Protein AF-A0A1M4WY98-F1 (afdb_monomer_lite)

Organism: NCBI:txid1155689

pLDDT: mean 90.5, std 11.08, range [44.72, 97.56]

Structure (mmCIF, N/CA/C/O backbone):
data_AF-A0A1M4WY98-F1
#
_entry.id   AF-A0A1M4WY98-F1
#
loop_
_atom_site.group_PDB
_atom_site.id
_atom_site.type_symbol
_atom_site.label_atom_id
_atom_site.label_alt_id
_atom_site.label_comp_id
_atom_site.label_asym_id
_atom_site.label_entity_id
_atom_site.label_seq_id
_atom_site.pdbx_PDB_ins_code
_atom_site.Cartn_x
_atom_site.Cartn_y
_atom_site.Cartn_z
_atom_site.occupancy
_atom_site.B_iso_or_equiv
_atom_site.auth_seq_id
_atom_site.auth_comp_id
_atom_site.auth_asym_id
_atom_site.auth_atom_id
_atom_site.pdbx_PDB_model_num
ATOM 1 N N . MET A 1 1 ? -18.891 8.639 41.991 1.00 44.72 1 MET A N 1
ATOM 2 C CA . MET A 1 1 ? -17.587 8.505 41.311 1.00 44.72 1 MET A CA 1
ATOM 3 C C . MET A 1 1 ? -17.658 7.237 40.484 1.00 44.72 1 MET A C 1
ATOM 5 O O . MET A 1 1 ? -17.715 6.161 41.058 1.00 44.72 1 MET A O 1
ATOM 9 N N . THR A 1 2 ? -17.824 7.350 39.170 1.00 53.25 2 THR A N 1
ATOM 10 C CA . THR A 1 2 ? -17.908 6.191 38.274 1.00 53.25 2 THR A CA 1
ATOM 11 C C . THR A 1 2 ? -16.516 5.581 38.146 1.00 53.25 2 THR A C 1
ATOM 13 O O . THR A 1 2 ? -15.605 6.235 37.645 1.00 53.25 2 THR A O 1
ATOM 16 N N . GLU A 1 3 ? -16.337 4.354 38.637 1.00 51.47 3 GLU A N 1
ATOM 17 C CA . GLU A 1 3 ? -15.109 3.579 38.455 1.00 51.47 3 GLU A CA 1
ATOM 18 C C . GLU A 1 3 ? -14.806 3.440 36.955 1.00 51.47 3 GLU A C 1
ATOM 20 O O . GLU A 1 3 ? -15.455 2.681 36.231 1.00 51.47 3 GLU A O 1
ATOM 25 N N . GLN A 1 4 ? -13.808 4.176 36.461 1.00 58.72 4 GLN A N 1
ATOM 26 C CA . GLN A 1 4 ? -13.215 3.901 35.157 1.00 58.72 4 GLN A CA 1
ATOM 27 C C . GLN A 1 4 ? -12.419 2.601 35.270 1.00 58.72 4 GLN A C 1
ATOM 29 O O . GLN A 1 4 ? -11.246 2.587 35.640 1.00 58.72 4 GLN A O 1
ATOM 34 N N . LYS A 1 5 ? -13.080 1.484 34.955 1.00 59.25 5 LYS A N 1
ATOM 35 C CA . LYS A 1 5 ? -12.434 0.180 34.799 1.00 59.25 5 LYS A CA 1
ATOM 36 C C . LYS A 1 5 ? -11.258 0.335 33.822 1.00 59.25 5 LYS A C 1
ATOM 38 O O . LYS A 1 5 ? -11.482 0.828 32.712 1.00 59.25 5 LYS A O 1
ATOM 43 N N . PRO A 1 6 ? -10.028 -0.068 34.187 1.00 59.75 6 PRO A N 1
ATOM 44 C CA . PRO A 1 6 ? -8.867 0.122 33.330 1.00 59.75 6 PRO A CA 1
ATOM 45 C C . PRO A 1 6 ? -9.122 -0.564 31.989 1.00 59.75 6 PRO A C 1
ATOM 47 O O . PRO A 1 6 ? -9.396 -1.766 31.915 1.00 59.75 6 PRO A O 1
ATOM 50 N N . SER A 1 7 ? -9.102 0.223 30.915 1.00 60.97 7 SER A N 1
ATOM 51 C CA . SER A 1 7 ? -9.324 -0.278 29.563 1.00 60.97 7 SER A CA 1
ATOM 52 C C . SER A 1 7 ? -8.257 -1.325 29.247 1.00 60.97 7 SER A C 1
ATOM 54 O O . SER A 1 7 ? -7.066 -1.010 29.294 1.00 60.97 7 SER A O 1
ATOM 56 N N . LYS A 1 8 ? -8.673 -2.561 28.943 1.00 70.50 8 LYS A N 1
ATOM 57 C CA . LYS A 1 8 ? -7.754 -3.665 28.633 1.00 70.50 8 LYS A CA 1
ATOM 58 C C . LYS A 1 8 ? -6.760 -3.238 27.537 1.00 70.50 8 LYS A C 1
ATOM 60 O O . LYS A 1 8 ? -7.198 -2.656 26.541 1.00 70.50 8 LYS A O 1
ATOM 65 N N . PRO A 1 9 ? -5.457 -3.545 27.679 1.00 65.69 9 PRO A N 1
ATOM 66 C CA . PRO A 1 9 ? -4.429 -3.120 26.725 1.00 65.69 9 PRO A CA 1
ATOM 67 C C . PRO A 1 9 ? -4.690 -3.637 25.300 1.00 65.69 9 PRO A C 1
ATOM 69 O O . PRO A 1 9 ? -4.450 -2.910 24.342 1.00 65.69 9 PRO A O 1
ATOM 72 N N . PHE A 1 10 ? -5.280 -4.831 25.167 1.00 73.44 10 PHE A N 1
ATOM 73 C CA . PHE A 1 10 ? -5.636 -5.470 23.894 1.00 73.44 10 PHE A CA 1
ATOM 74 C C . PHE A 1 10 ? -7.157 -5.608 23.731 1.00 73.44 10 PHE A C 1
ATOM 76 O O . PHE A 1 10 ? -7.712 -6.703 23.819 1.00 73.44 10 PHE A O 1
ATOM 83 N N . SER A 1 11 ? -7.864 -4.493 23.543 1.00 84.00 11 SER A N 1
ATOM 84 C CA . SER A 1 11 ? -9.278 -4.532 23.145 1.00 84.00 11 SER A CA 1
ATOM 85 C C . SER A 1 11 ? -9.419 -4.583 21.621 1.00 84.00 11 SER A C 1
ATOM 87 O O . SER A 1 11 ? -8.589 -4.030 20.905 1.00 84.00 11 SER A O 1
ATOM 89 N N . SER A 1 12 ? -10.498 -5.198 21.122 1.00 84.94 12 SER A N 1
ATOM 90 C CA . SER A 1 12 ? -10.830 -5.236 19.683 1.00 84.94 12 SER A CA 1
ATOM 91 C C . SER A 1 12 ? -10.757 -3.844 19.035 1.00 84.94 12 SER A C 1
ATOM 93 O O . SER A 1 12 ? -10.140 -3.676 17.987 1.00 84.94 12 SER A O 1
ATOM 95 N N . GLU A 1 13 ? -11.297 -2.822 19.706 1.00 86.38 13 GLU A N 1
ATOM 96 C CA . GLU A 1 13 ? -11.266 -1.430 19.238 1.00 86.38 13 GLU A CA 1
ATOM 97 C C . GLU A 1 13 ? -9.844 -0.869 19.123 1.00 86.38 13 GLU A C 1
ATOM 99 O O . GLU A 1 13 ? -9.472 -0.313 18.089 1.00 86.38 13 GLU A O 1
ATOM 104 N N . ARG A 1 14 ? -9.006 -1.069 20.149 1.00 86.81 14 ARG A N 1
ATOM 105 C CA . ARG A 1 14 ? -7.610 -0.604 20.134 1.00 86.81 14 ARG A CA 1
ATOM 106 C C . ARG A 1 14 ? -6.776 -1.336 19.090 1.00 86.81 14 ARG A C 1
ATOM 108 O O . ARG A 1 14 ? -5.929 -0.710 18.453 1.00 86.81 14 ARG A O 1
ATOM 115 N N . THR A 1 15 ? -7.024 -2.628 18.895 1.00 91.44 15 THR A N 1
ATOM 116 C CA . THR A 1 15 ? -6.330 -3.438 17.891 1.00 91.44 15 THR A CA 1
ATOM 117 C C . THR A 1 15 ? -6.678 -2.972 16.480 1.00 91.44 15 THR A C 1
ATOM 119 O O . THR A 1 15 ? -5.765 -2.676 15.710 1.00 91.44 15 THR A O 1
ATOM 122 N N . LYS A 1 16 ? -7.969 -2.805 16.154 1.00 93.06 16 LYS A N 1
ATOM 123 C CA . LYS A 1 16 ? -8.404 -2.268 14.851 1.00 93.06 16 LYS A CA 1
ATOM 124 C C . LYS A 1 16 ? -7.790 -0.902 14.567 1.00 93.06 16 LYS A C 1
ATOM 126 O O . LYS A 1 16 ? -7.242 -0.678 13.486 1.00 93.06 16 LYS A O 1
ATOM 131 N N . LEU A 1 17 ? -7.843 -0.006 15.553 1.00 93.69 17 LEU A N 1
ATOM 132 C CA . LEU A 1 17 ? -7.285 1.335 15.435 1.00 93.69 17 LEU A CA 1
ATOM 133 C C . LEU A 1 17 ? -5.777 1.297 15.184 1.00 93.69 17 LEU A C 1
ATOM 135 O O . LEU A 1 17 ? -5.282 1.967 14.279 1.00 93.69 17 LEU A O 1
ATOM 139 N N . THR A 1 18 ? -5.053 0.482 15.950 1.00 93.81 18 THR A N 1
ATOM 140 C CA . THR A 1 18 ? -3.605 0.307 15.798 1.00 93.81 18 THR A CA 1
ATOM 141 C C . THR A 1 18 ? -3.249 -0.234 14.415 1.00 93.81 18 THR A C 1
ATOM 143 O O . THR A 1 18 ? -2.404 0.351 13.742 1.00 93.81 18 THR A O 1
ATOM 146 N N . ILE A 1 19 ? -3.923 -1.286 13.941 1.00 94.62 19 ILE A N 1
ATOM 147 C CA . ILE A 1 19 ? -3.643 -1.862 12.617 1.00 94.62 19 ILE A CA 1
ATOM 148 C C . ILE A 1 19 ? -3.979 -0.868 11.497 1.00 94.62 19 ILE A C 1
ATOM 150 O O . ILE A 1 19 ? -3.228 -0.753 10.528 1.00 94.62 19 ILE A O 1
ATOM 154 N N . THR A 1 20 ? -5.053 -0.089 11.641 1.00 95.31 20 THR A N 1
ATOM 155 C CA . THR A 1 20 ? -5.406 0.963 10.672 1.00 95.31 20 THR A CA 1
ATOM 156 C C . THR A 1 20 ? -4.317 2.046 10.615 1.00 95.31 20 THR A C 1
ATOM 158 O O . THR A 1 20 ? -3.914 2.451 9.525 1.00 95.31 20 THR A O 1
ATOM 161 N N . LYS A 1 21 ? -3.754 2.460 11.763 1.00 95.69 21 LYS A N 1
ATOM 162 C CA . LYS A 1 21 ? -2.596 3.381 11.815 1.00 95.69 21 LYS A CA 1
ATOM 163 C C . LYS A 1 21 ? -1.360 2.795 11.144 1.00 95.69 21 LYS A C 1
ATOM 165 O O . LYS A 1 21 ? -0.728 3.477 10.342 1.00 95.69 21 LYS A O 1
ATOM 170 N N . ILE A 1 22 ? -1.045 1.534 11.440 1.00 96.25 22 ILE A N 1
ATOM 171 C CA . ILE A 1 22 ? 0.070 0.820 10.808 1.00 96.25 22 ILE A CA 1
ATOM 172 C C . ILE A 1 22 ? -0.127 0.781 9.290 1.00 96.25 22 ILE A C 1
ATOM 174 O O . ILE A 1 22 ? 0.808 1.088 8.563 1.00 96.25 22 ILE A O 1
ATOM 178 N N . THR A 1 23 ? -1.341 0.492 8.814 1.00 96.50 23 THR A N 1
ATOM 179 C CA . THR A 1 23 ? -1.680 0.469 7.381 1.00 96.50 23 THR A CA 1
ATOM 180 C C . THR A 1 23 ? -1.400 1.822 6.718 1.00 96.50 23 THR A C 1
ATOM 182 O O . THR A 1 23 ? -0.739 1.867 5.683 1.00 96.50 23 THR A O 1
ATOM 185 N N . ALA A 1 24 ? -1.839 2.931 7.327 1.00 96.50 24 ALA A N 1
ATOM 186 C CA . ALA A 1 24 ? -1.604 4.277 6.796 1.00 96.50 24 ALA A CA 1
ATOM 187 C C . ALA A 1 24 ? -0.106 4.630 6.730 1.00 96.50 24 ALA A C 1
ATOM 189 O O . ALA A 1 24 ? 0.379 5.097 5.699 1.00 96.50 24 ALA A O 1
ATOM 190 N N . ILE A 1 25 ? 0.637 4.368 7.812 1.00 96.88 25 ILE A N 1
ATOM 191 C CA . ILE A 1 25 ? 2.085 4.631 7.882 1.00 96.88 25 ILE A CA 1
ATOM 192 C C . ILE A 1 25 ? 2.835 3.768 6.863 1.00 96.88 25 ILE A C 1
ATOM 194 O O . ILE A 1 25 ? 3.701 4.262 6.142 1.00 96.88 25 ILE A O 1
ATOM 198 N N . TYR A 1 26 ? 2.478 2.487 6.776 1.00 95.69 26 TYR A N 1
ATOM 199 C CA . TYR A 1 26 ? 3.099 1.533 5.868 1.00 95.69 26 TYR A CA 1
ATOM 200 C C . TYR A 1 26 ? 2.901 1.921 4.402 1.00 95.69 26 TYR A C 1
ATOM 202 O O . TYR A 1 26 ? 3.857 1.877 3.633 1.00 95.69 26 TYR A O 1
ATOM 210 N N . ALA A 1 27 ? 1.696 2.351 4.020 1.00 96.56 27 ALA A N 1
ATOM 211 C CA . ALA A 1 27 ? 1.419 2.824 2.666 1.00 96.56 27 ALA A CA 1
ATOM 212 C C . ALA A 1 27 ? 2.306 4.021 2.281 1.00 96.56 27 ALA A C 1
ATOM 214 O O . ALA A 1 27 ? 2.893 4.029 1.198 1.00 96.56 27 ALA A O 1
ATOM 215 N N . GLY A 1 28 ? 2.458 4.999 3.183 1.00 95.69 28 GLY A N 1
ATOM 216 C CA . GLY A 1 28 ? 3.347 6.143 2.967 1.00 95.69 28 GLY A CA 1
ATOM 217 C C . GLY A 1 28 ? 4.817 5.733 2.848 1.00 95.69 28 GLY A C 1
ATOM 218 O O . GLY A 1 28 ? 5.508 6.152 1.921 1.00 95.69 28 GLY A O 1
ATOM 219 N N . PHE A 1 29 ? 5.285 4.859 3.742 1.00 96.69 29 PHE A N 1
ATOM 220 C CA . PHE A 1 29 ? 6.648 4.330 3.695 1.00 96.69 29 PHE A CA 1
ATOM 221 C C . PHE A 1 29 ? 6.927 3.553 2.401 1.00 96.69 29 PHE A C 1
ATOM 223 O O . PHE A 1 29 ? 7.943 3.783 1.749 1.00 96.69 29 PHE A O 1
ATOM 230 N N . TYR A 1 30 ? 6.009 2.678 1.987 1.00 95.31 30 TYR A N 1
ATOM 231 C CA . TYR A 1 30 ? 6.127 1.912 0.748 1.00 95.31 30 TYR A CA 1
ATOM 232 C C . TYR A 1 30 ? 6.184 2.821 -0.485 1.00 95.31 30 TYR A C 1
ATOM 234 O O . TYR A 1 30 ? 7.000 2.597 -1.377 1.00 95.31 30 TYR A O 1
ATOM 242 N N . PHE A 1 31 ? 5.377 3.885 -0.519 1.00 96.06 31 PHE A N 1
ATOM 243 C CA . PHE A 1 31 ? 5.445 4.871 -1.595 1.00 96.06 31 PHE A CA 1
ATOM 244 C C . PHE A 1 31 ? 6.819 5.544 -1.676 1.00 96.06 31 PHE A C 1
ATOM 246 O O . PHE A 1 31 ? 7.405 5.606 -2.755 1.00 96.06 31 PHE A O 1
ATOM 253 N N . ILE A 1 32 ? 7.380 5.964 -0.539 1.00 96.94 32 ILE A N 1
ATOM 254 C CA . ILE A 1 32 ? 8.734 6.536 -0.486 1.00 96.94 32 ILE A CA 1
ATOM 255 C C . ILE A 1 32 ? 9.780 5.521 -0.968 1.00 96.94 32 ILE A C 1
ATOM 257 O O . ILE A 1 32 ? 10.660 5.881 -1.751 1.00 96.94 32 ILE A O 1
ATOM 261 N N . LEU A 1 33 ? 9.676 4.251 -0.559 1.00 95.44 33 LEU A N 1
ATOM 262 C CA . LEU A 1 33 ? 10.571 3.193 -1.038 1.00 95.44 33 LEU A CA 1
ATOM 263 C C . LEU A 1 33 ? 10.504 3.032 -2.559 1.00 95.44 33 LEU A C 1
ATOM 265 O O . LEU A 1 33 ? 11.543 2.916 -3.208 1.00 95.44 33 LEU A O 1
ATOM 269 N N . LYS A 1 34 ? 9.301 3.056 -3.137 1.00 94.12 34 LYS A N 1
ATOM 270 C CA . LYS A 1 34 ? 9.104 2.928 -4.585 1.00 94.12 34 LYS A CA 1
ATOM 271 C C . LYS A 1 34 ? 9.658 4.117 -5.351 1.00 94.12 34 LYS A C 1
ATOM 273 O O . LYS A 1 34 ? 10.333 3.917 -6.357 1.00 94.12 34 LYS A O 1
ATOM 278 N N . LEU A 1 35 ? 9.456 5.331 -4.846 1.00 95.31 35 LEU A N 1
ATOM 279 C CA . LEU A 1 35 ? 10.090 6.522 -5.407 1.00 95.31 35 LEU A CA 1
ATOM 280 C C . LEU A 1 35 ? 11.616 6.418 -5.347 1.00 95.31 35 LEU A C 1
ATOM 282 O O . LEU A 1 35 ? 12.278 6.642 -6.356 1.00 95.31 35 LEU A O 1
ATOM 286 N N . SER A 1 36 ? 12.176 6.014 -4.204 1.00 96.00 36 SER A N 1
ATOM 287 C CA . SER A 1 36 ? 13.621 5.808 -4.057 1.00 96.00 36 SER A CA 1
ATOM 288 C C . SER A 1 36 ? 14.157 4.782 -5.061 1.00 96.00 36 SER A C 1
ATOM 290 O O . SER A 1 36 ? 15.154 5.041 -5.731 1.00 96.00 36 SER A O 1
ATOM 292 N N . ALA A 1 37 ? 13.474 3.649 -5.244 1.00 94.06 37 ALA A N 1
ATOM 293 C CA . ALA A 1 37 ? 13.864 2.646 -6.234 1.00 94.06 37 ALA A CA 1
ATOM 294 C C . ALA A 1 37 ? 13.885 3.220 -7.662 1.00 94.06 37 ALA A C 1
ATOM 296 O O . ALA A 1 37 ? 14.825 2.962 -8.412 1.00 94.06 37 ALA A O 1
ATOM 297 N N . ILE A 1 38 ? 12.894 4.043 -8.017 1.00 94.94 38 ILE A N 1
ATOM 298 C CA . ILE A 1 38 ? 12.837 4.723 -9.318 1.00 94.94 38 ILE A CA 1
ATOM 299 C C . ILE A 1 38 ? 14.033 5.670 -9.499 1.00 94.94 38 ILE A C 1
ATOM 301 O O . ILE A 1 38 ? 14.684 5.633 -10.541 1.00 94.94 38 ILE A O 1
ATOM 305 N N . PHE A 1 39 ? 14.384 6.463 -8.482 1.00 94.94 39 PHE A N 1
ATOM 306 C CA . PHE A 1 39 ? 15.571 7.330 -8.534 1.00 94.94 39 PHE A CA 1
ATOM 307 C C . PHE A 1 39 ? 16.889 6.549 -8.648 1.00 94.94 39 PHE A C 1
ATOM 309 O O . PHE A 1 39 ? 17.853 7.066 -9.204 1.00 94.94 39 PHE A O 1
ATOM 316 N N . ASN A 1 40 ? 16.923 5.299 -8.180 1.00 95.19 40 ASN A N 1
ATOM 317 C CA . ASN A 1 40 ? 18.059 4.386 -8.337 1.00 95.19 40 ASN A CA 1
ATOM 318 C C . ASN A 1 40 ? 18.058 3.623 -9.681 1.00 95.19 40 ASN A C 1
ATOM 320 O O . ASN A 1 40 ? 18.838 2.688 -9.855 1.00 95.19 40 ASN A O 1
ATOM 324 N N . GLY A 1 41 ? 17.201 4.000 -10.637 1.00 92.50 41 GLY A N 1
ATOM 325 C CA . GLY A 1 41 ? 17.176 3.429 -11.988 1.00 92.50 41 GLY A CA 1
ATOM 326 C C . GLY A 1 41 ? 16.215 2.253 -12.186 1.00 92.50 41 GLY A C 1
ATOM 327 O O . GLY A 1 41 ? 16.270 1.599 -13.226 1.00 92.50 41 GLY A O 1
ATOM 328 N N . ALA A 1 42 ? 15.323 1.969 -11.230 1.00 92.94 42 ALA A N 1
ATOM 329 C CA . ALA A 1 42 ? 14.261 0.986 -11.439 1.00 92.94 42 ALA A CA 1
ATOM 330 C C . ALA A 1 42 ? 13.214 1.484 -12.454 1.00 92.94 42 ALA A C 1
ATOM 332 O O . ALA A 1 42 ? 13.011 2.686 -12.637 1.00 92.94 42 ALA A O 1
ATOM 333 N N . TRP A 1 43 ? 12.488 0.557 -13.085 1.00 93.19 43 TRP A N 1
ATOM 334 C CA . TRP A 1 43 ? 11.465 0.900 -14.075 1.00 93.19 43 TRP A CA 1
ATOM 335 C C . TRP A 1 43 ? 10.337 1.738 -13.468 1.00 93.19 43 TRP A C 1
ATOM 337 O O . TRP A 1 43 ? 9.650 1.300 -12.543 1.00 93.19 43 TRP A O 1
ATOM 347 N N . VAL A 1 44 ? 10.120 2.931 -14.022 1.00 92.75 44 VAL A N 1
ATOM 348 C CA . VAL A 1 44 ? 9.166 3.920 -13.497 1.00 92.75 44 VAL A CA 1
ATOM 349 C C . VAL A 1 44 ? 7.741 3.364 -13.479 1.00 92.75 44 VAL A C 1
ATOM 351 O O . VAL A 1 44 ? 7.100 3.304 -12.431 1.00 92.75 44 VAL A O 1
ATOM 354 N N . LEU A 1 45 ? 7.251 2.931 -14.642 1.00 92.69 45 LEU A N 1
ATOM 355 C CA . LEU A 1 45 ? 5.839 2.612 -14.847 1.00 92.69 45 LEU A CA 1
ATOM 356 C C . LEU A 1 45 ? 5.369 1.391 -14.025 1.00 92.69 45 LEU A C 1
ATOM 358 O O . LEU A 1 45 ? 4.380 1.529 -13.301 1.00 92.69 45 LEU A O 1
ATOM 362 N N . PRO A 1 46 ? 6.092 0.247 -14.007 1.00 93.31 46 PRO A N 1
ATOM 363 C CA . PRO A 1 46 ? 5.739 -0.897 -13.162 1.00 93.31 46 PRO A CA 1
ATOM 364 C C . PRO A 1 46 ? 5.710 -0.557 -11.668 1.00 93.31 46 PRO A C 1
ATOM 366 O O . PRO A 1 46 ? 4.795 -0.962 -10.948 1.00 93.31 46 PRO A O 1
ATOM 369 N N . ASN A 1 47 ? 6.694 0.216 -11.191 1.00 93.31 47 ASN A N 1
ATOM 370 C CA . ASN A 1 47 ? 6.776 0.581 -9.779 1.00 93.31 47 ASN A CA 1
ATOM 371 C C . ASN A 1 47 ? 5.635 1.518 -9.366 1.00 93.31 47 ASN A C 1
ATOM 373 O O . ASN A 1 47 ? 5.045 1.305 -8.307 1.00 93.31 47 ASN A O 1
ATOM 377 N N . LEU A 1 48 ? 5.264 2.501 -10.193 1.00 92.75 48 LEU A N 1
ATOM 378 C CA . LEU A 1 48 ? 4.128 3.379 -9.895 1.00 92.75 48 LEU A CA 1
ATOM 379 C C . LEU A 1 48 ? 2.804 2.606 -9.863 1.00 92.75 48 LEU A C 1
ATOM 381 O O . LEU A 1 48 ? 2.048 2.762 -8.904 1.00 92.75 48 LEU A O 1
ATOM 385 N N . ILE A 1 49 ? 2.558 1.724 -10.839 1.00 93.94 49 ILE A N 1
ATOM 386 C CA . ILE A 1 49 ? 1.333 0.908 -10.904 1.00 93.94 49 ILE A CA 1
ATOM 387 C C . ILE A 1 49 ? 1.188 0.035 -9.654 1.00 93.94 49 ILE A C 1
ATOM 389 O O . ILE A 1 49 ? 0.135 0.045 -9.017 1.00 93.94 49 ILE A O 1
ATOM 393 N N . LEU A 1 50 ? 2.256 -0.654 -9.238 1.00 93.75 50 LEU A N 1
ATOM 394 C CA . LEU A 1 50 ? 2.237 -1.486 -8.026 1.00 93.75 50 LEU A CA 1
ATOM 395 C C . LEU A 1 50 ? 2.031 -0.700 -6.735 1.00 93.75 50 LEU A C 1
ATOM 397 O O . LEU A 1 50 ? 1.699 -1.282 -5.701 1.00 93.75 50 LEU A O 1
ATOM 401 N N . THR A 1 51 ? 2.232 0.612 -6.775 1.00 94.88 51 THR A N 1
ATOM 402 C CA . THR A 1 51 ? 2.033 1.461 -5.607 1.00 94.88 51 THR A CA 1
ATOM 403 C C . THR A 1 51 ? 0.588 1.919 -5.452 1.00 94.88 51 THR A C 1
ATOM 405 O O . THR A 1 51 ? 0.162 2.204 -4.332 1.00 94.88 51 THR A O 1
ATOM 408 N N . ILE A 1 52 ? -0.196 1.922 -6.534 1.00 95.06 52 ILE A N 1
ATOM 409 C CA . ILE A 1 52 ? -1.589 2.388 -6.532 1.00 95.06 52 ILE A CA 1
ATOM 410 C C . ILE A 1 52 ? -2.444 1.657 -5.484 1.00 95.06 52 ILE A C 1
ATOM 412 O O . ILE A 1 52 ? -3.082 2.346 -4.686 1.00 95.06 52 ILE A O 1
ATOM 416 N N . PRO A 1 53 ? -2.458 0.311 -5.393 1.00 95.25 53 PRO A N 1
ATOM 417 C CA . PRO A 1 53 ? -3.330 -0.362 -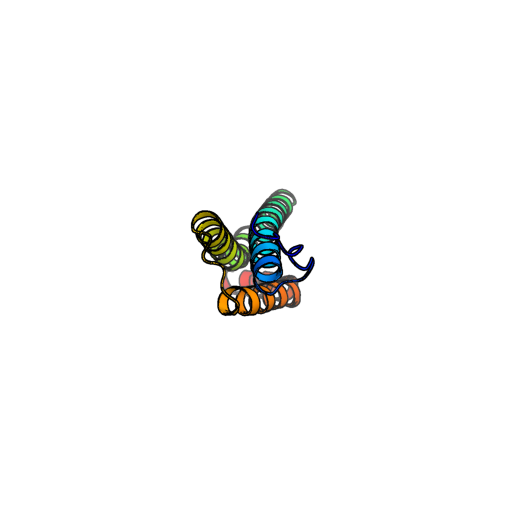4.432 1.00 95.25 53 PRO A CA 1
ATOM 418 C C . PRO A 1 53 ? -2.983 -0.027 -2.974 1.00 95.25 53 PRO A C 1
ATOM 420 O O . PRO A 1 53 ? -3.880 0.167 -2.153 1.00 95.25 53 PRO A O 1
ATOM 423 N N . LEU A 1 54 ? -1.688 0.095 -2.648 1.00 95.31 54 LEU A N 1
ATOM 424 C CA . LEU A 1 54 ? -1.245 0.471 -1.301 1.00 95.31 54 LEU A CA 1
ATOM 425 C C . LEU A 1 54 ? -1.563 1.933 -0.992 1.00 95.31 54 LEU A C 1
ATOM 427 O O . LEU A 1 54 ? -1.970 2.227 0.129 1.00 95.31 54 LEU A O 1
ATOM 431 N N . LEU A 1 55 ? -1.444 2.836 -1.969 1.00 96.06 55 LEU A N 1
ATOM 432 C CA . LEU A 1 55 ? -1.861 4.229 -1.806 1.00 96.06 55 LEU A CA 1
ATOM 433 C C . LEU A 1 55 ? -3.363 4.341 -1.553 1.00 96.06 55 LEU A C 1
ATOM 435 O O . LEU A 1 55 ? -3.766 5.061 -0.643 1.00 96.06 55 LEU A O 1
ATOM 439 N N . VAL A 1 56 ? -4.188 3.597 -2.293 1.00 97.12 56 VAL A N 1
ATOM 440 C CA . VAL A 1 56 ? -5.640 3.556 -2.066 1.00 97.12 56 VAL A CA 1
ATOM 441 C C . VAL A 1 56 ? -5.945 3.068 -0.649 1.00 97.12 56 VAL A C 1
ATOM 443 O O . VAL A 1 56 ? -6.695 3.725 0.072 1.00 97.12 56 VAL A O 1
ATOM 446 N N . LEU A 1 57 ? -5.313 1.979 -0.198 1.00 96.62 57 LEU A N 1
ATOM 447 C CA . LEU A 1 57 ? -5.468 1.509 1.182 1.00 96.62 57 LEU A CA 1
ATOM 448 C C . LEU A 1 57 ? -4.986 2.529 2.215 1.00 96.62 57 LEU A C 1
ATOM 450 O O . LEU A 1 57 ? -5.639 2.697 3.242 1.00 96.62 57 LEU A O 1
ATOM 454 N N . GLY A 1 58 ? -3.882 3.225 1.951 1.00 96.81 58 GLY A N 1
ATOM 455 C CA . GLY A 1 58 ? -3.363 4.282 2.815 1.00 96.81 58 GLY A CA 1
ATOM 456 C C . GLY A 1 58 ? -4.324 5.463 2.944 1.00 96.81 58 GLY A C 1
ATOM 457 O O . GLY A 1 58 ? -4.567 5.934 4.054 1.00 96.81 58 GLY A O 1
ATOM 458 N N . LEU A 1 59 ? -4.926 5.901 1.835 1.00 97.19 59 LEU A N 1
ATOM 459 C CA . LEU A 1 59 ? -5.925 6.973 1.817 1.00 97.19 59 LEU A CA 1
ATOM 460 C C . LEU A 1 59 ? -7.213 6.563 2.540 1.00 97.19 59 LEU A C 1
ATOM 462 O O . LEU A 1 59 ? -7.748 7.348 3.325 1.00 97.19 59 LEU A O 1
ATOM 466 N N . ILE A 1 60 ? -7.682 5.328 2.336 1.00 96.81 60 ILE A N 1
ATOM 467 C CA . ILE A 1 60 ? -8.836 4.790 3.069 1.00 96.81 60 ILE A CA 1
ATOM 468 C C . ILE A 1 60 ? -8.508 4.698 4.563 1.00 96.81 60 ILE A C 1
ATOM 470 O O . ILE A 1 60 ? -9.292 5.173 5.381 1.00 96.81 60 ILE A O 1
ATOM 474 N N . ALA A 1 61 ? -7.339 4.165 4.936 1.00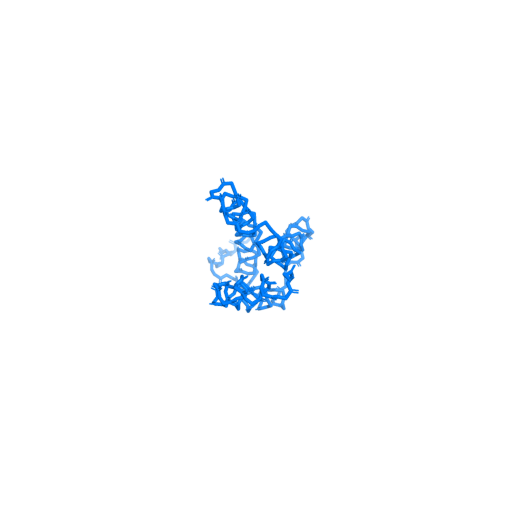 95.94 61 ALA A N 1
ATOM 475 C CA . ALA A 1 61 ? -6.899 4.107 6.329 1.00 95.94 61 ALA A CA 1
ATOM 476 C C . ALA A 1 61 ? -6.875 5.504 6.957 1.00 95.94 61 ALA A C 1
ATOM 478 O O . ALA A 1 61 ? -7.411 5.697 8.044 1.00 95.94 61 ALA A O 1
ATOM 479 N N . TRP A 1 62 ? -6.314 6.493 6.260 1.00 95.88 62 TRP A N 1
ATOM 480 C CA . TRP A 1 62 ? -6.288 7.882 6.712 1.00 95.88 62 TRP A CA 1
ATOM 481 C C . TRP A 1 62 ? -7.696 8.449 6.942 1.00 95.88 62 TRP A C 1
ATOM 483 O O . TRP A 1 62 ? -7.963 9.056 7.982 1.00 95.88 62 TRP A O 1
ATOM 493 N N . TYR A 1 63 ? -8.621 8.206 6.011 1.00 96.50 63 TYR A N 1
ATOM 494 C CA . TYR A 1 63 ? -10.019 8.616 6.145 1.00 96.50 63 TYR A CA 1
ATOM 495 C C . TYR A 1 63 ? -10.724 7.938 7.334 1.00 96.50 63 TYR A C 1
ATOM 497 O O . TYR A 1 63 ? -11.401 8.609 8.120 1.00 96.50 63 TYR A O 1
ATOM 505 N N . LEU A 1 64 ? -10.531 6.629 7.517 1.00 95.12 64 LEU A N 1
ATOM 506 C CA . LEU A 1 64 ? -11.097 5.873 8.642 1.00 95.12 64 LEU A CA 1
ATOM 507 C C . LEU A 1 64 ? -10.526 6.334 9.989 1.00 95.12 64 LEU A C 1
ATOM 509 O O . LEU A 1 64 ? -11.255 6.402 10.976 1.00 95.12 64 LEU A O 1
ATOM 513 N N . LEU A 1 65 ? -9.242 6.700 10.036 1.00 94.75 65 LEU A N 1
ATOM 514 C CA . LEU A 1 65 ? -8.620 7.266 11.235 1.00 94.75 65 LEU A CA 1
ATOM 515 C C . LEU A 1 65 ? -9.191 8.638 11.580 1.00 94.75 65 LEU A C 1
ATOM 517 O O . LEU A 1 65 ? -9.424 8.911 12.753 1.00 94.75 65 LEU A O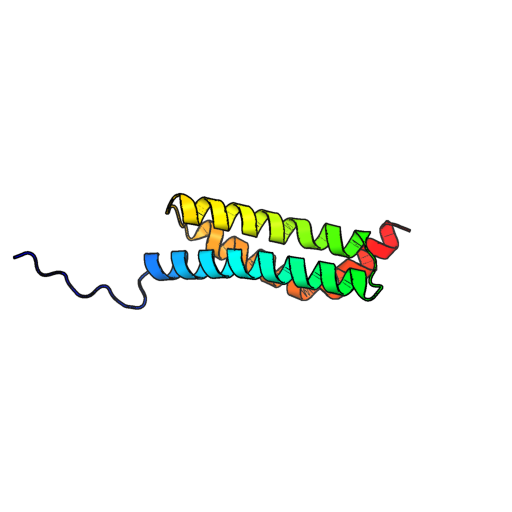 1
ATOM 521 N N . LYS A 1 66 ? -9.444 9.486 10.576 1.00 93.81 66 LYS A N 1
ATOM 522 C CA . LYS A 1 66 ? -10.023 10.820 10.785 1.00 93.81 66 LYS A CA 1
ATOM 523 C C . LYS A 1 66 ? -11.484 10.765 11.240 1.00 93.81 66 LYS A C 1
ATOM 525 O O . LYS A 1 66 ? -11.935 11.667 11.935 1.00 93.81 66 LYS A O 1
ATOM 530 N N . SER A 1 67 ? -12.216 9.732 10.830 1.00 91.25 67 SER A N 1
ATOM 531 C CA . SER A 1 67 ? -13.625 9.524 11.189 1.00 91.25 67 SER A CA 1
ATOM 532 C C . SER A 1 67 ? -13.824 8.659 12.439 1.00 91.25 67 SER A C 1
ATOM 534 O O . SER A 1 67 ? -14.961 8.483 12.858 1.00 91.25 67 SER A O 1
ATOM 536 N N . GLU A 1 68 ? -12.752 8.108 13.022 1.00 86.81 68 GLU A N 1
ATOM 537 C CA . GLU A 1 68 ? -12.778 7.113 14.111 1.00 86.81 68 GLU A CA 1
ATOM 538 C C . GLU A 1 68 ? -13.574 5.825 13.787 1.00 86.81 68 GLU A C 1
ATOM 540 O O . GLU A 1 68 ? -13.824 4.990 14.657 1.00 86.81 68 GLU A O 1
ATOM 545 N N . GLN A 1 69 ? -13.916 5.595 12.514 1.00 88.06 69 GLN A N 1
ATOM 546 C CA . GLN A 1 69 ? -14.763 4.484 12.060 1.00 88.06 69 GLN A CA 1
ATOM 547 C C . GLN A 1 69 ? -13.951 3.242 11.672 1.00 88.06 69 GLN A C 1
ATOM 549 O O . GLN A 1 69 ? -14.056 2.715 10.566 1.00 88.06 69 GLN A O 1
ATOM 554 N N . THR A 1 70 ? -13.112 2.740 12.577 1.00 88.56 70 THR A N 1
ATOM 555 C CA . THR A 1 70 ? -12.293 1.554 12.267 1.00 88.56 70 THR A CA 1
ATOM 556 C C . THR A 1 70 ? -13.110 0.259 12.312 1.00 88.56 70 THR A C 1
ATOM 558 O O . THR A 1 70 ? -13.810 -0.035 13.288 1.00 88.56 70 THR A O 1
ATOM 561 N N . ASN A 1 71 ? -13.003 -0.559 11.260 1.00 91.62 71 ASN A N 1
ATOM 562 C CA . ASN A 1 71 ? -13.736 -1.819 11.135 1.00 91.62 71 ASN A CA 1
ATOM 563 C C . ASN A 1 71 ? -12.794 -3.011 10.867 1.00 91.62 71 ASN A C 1
ATOM 565 O O . ASN A 1 71 ? -11.684 -2.859 10.358 1.00 91.62 71 ASN A O 1
ATOM 569 N N . TRP A 1 72 ? -13.237 -4.215 11.243 1.00 92.75 72 TRP A N 1
ATOM 570 C CA . TRP A 1 72 ? -12.447 -5.443 11.073 1.00 92.75 72 TRP A CA 1
ATOM 571 C C . TRP A 1 72 ? -12.318 -5.878 9.613 1.00 92.75 72 TRP A C 1
ATOM 573 O O . TRP A 1 72 ? -11.312 -6.472 9.239 1.00 92.75 72 TRP A O 1
ATOM 583 N N . PHE A 1 73 ? -13.311 -5.560 8.785 1.00 94.19 73 PHE A N 1
ATOM 584 C CA . PHE A 1 73 ? -13.303 -5.900 7.366 1.00 94.19 73 PHE A CA 1
ATOM 585 C C . PHE A 1 73 ? -12.128 -5.237 6.634 1.00 94.19 73 PHE A C 1
ATOM 587 O O . PHE A 1 73 ? -11.360 -5.907 5.951 1.00 94.19 73 PHE A O 1
ATOM 594 N N . PHE A 1 74 ? -11.928 -3.940 6.867 1.00 95.00 74 PHE A N 1
ATOM 595 C CA . PHE A 1 74 ? -10.805 -3.163 6.361 1.00 95.00 74 PHE A CA 1
ATOM 596 C C . PHE A 1 74 ? -9.474 -3.721 6.853 1.00 95.00 74 PHE A C 1
ATOM 598 O O . PHE A 1 74 ? -8.561 -3.877 6.054 1.00 95.00 74 PHE A O 1
ATOM 605 N N . VAL A 1 75 ? -9.375 -4.066 8.141 1.00 95.50 75 VAL A N 1
ATOM 606 C CA . VAL A 1 75 ? -8.162 -4.658 8.728 1.00 95.50 75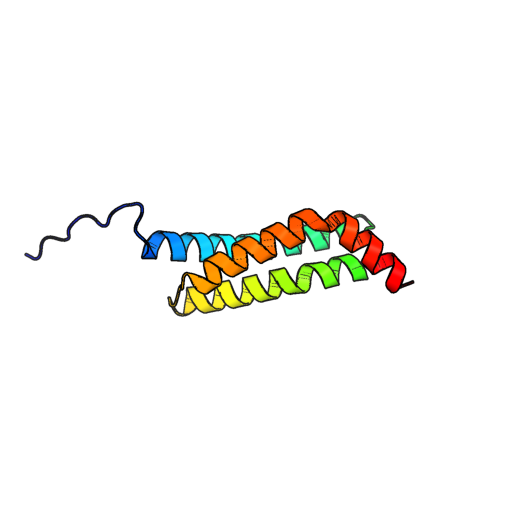 VAL A CA 1
ATOM 607 C C . VAL A 1 75 ? -7.782 -5.968 8.036 1.00 95.50 75 VAL A C 1
ATOM 609 O O . VAL A 1 75 ? -6.624 -6.166 7.684 1.00 95.50 75 VAL A O 1
ATOM 612 N N . ILE A 1 76 ? -8.742 -6.868 7.822 1.00 97.06 76 ILE A N 1
ATOM 613 C CA . ILE A 1 76 ? -8.472 -8.159 7.176 1.00 97.06 76 ILE A CA 1
ATOM 614 C C . ILE A 1 76 ? -8.071 -7.947 5.712 1.00 97.06 76 ILE A C 1
ATOM 616 O O . ILE A 1 76 ? -7.078 -8.516 5.260 1.00 97.06 76 ILE A O 1
ATOM 620 N N . ILE A 1 77 ? -8.797 -7.093 4.983 1.00 96.75 77 ILE A N 1
ATOM 621 C CA . ILE A 1 77 ? -8.476 -6.772 3.587 1.00 96.75 77 ILE A CA 1
ATOM 622 C C . ILE A 1 77 ? -7.098 -6.127 3.473 1.00 96.75 77 ILE A C 1
ATOM 624 O O . ILE A 1 77 ? -6.326 -6.511 2.596 1.00 96.75 77 ILE A O 1
ATOM 628 N N . SER A 1 78 ? -6.769 -5.170 4.342 1.00 96.06 78 SER A N 1
ATOM 629 C CA . SER A 1 78 ? -5.492 -4.466 4.264 1.00 96.06 78 SER A CA 1
ATOM 630 C C . SER A 1 78 ? -4.324 -5.418 4.490 1.00 96.06 78 SER A C 1
ATOM 632 O O . SER A 1 78 ? -3.358 -5.364 3.731 1.00 96.06 78 SER A O 1
ATOM 634 N N . ILE A 1 79 ? -4.441 -6.343 5.448 1.00 96.25 79 ILE A N 1
ATOM 635 C CA . ILE A 1 79 ? -3.442 -7.393 5.677 1.00 96.25 79 ILE A CA 1
ATOM 636 C C . ILE A 1 79 ? -3.270 -8.250 4.419 1.00 96.25 79 ILE A C 1
ATOM 638 O O . ILE A 1 79 ? -2.150 -8.392 3.935 1.00 96.25 79 ILE A O 1
ATOM 642 N N . LEU A 1 80 ? -4.359 -8.774 3.851 1.00 97.56 80 LEU A N 1
ATOM 643 C CA . LEU A 1 80 ? -4.287 -9.651 2.677 1.00 97.56 80 LEU A CA 1
ATOM 644 C C . LEU A 1 80 ? -3.677 -8.953 1.458 1.00 97.56 80 LEU A C 1
ATOM 646 O O . LEU A 1 80 ? -2.814 -9.523 0.790 1.00 97.56 80 LEU A O 1
ATOM 650 N N . VAL A 1 81 ? -4.095 -7.719 1.175 1.00 96.44 81 VAL A N 1
ATOM 651 C CA . VAL A 1 81 ? -3.604 -6.954 0.021 1.00 96.44 81 VAL A CA 1
ATOM 652 C C . VAL A 1 81 ? -2.135 -6.580 0.199 1.00 96.44 81 VAL A C 1
ATOM 654 O O . VAL A 1 81 ? -1.349 -6.778 -0.728 1.00 96.44 81 VAL A O 1
ATOM 657 N N . ILE A 1 82 ? -1.740 -6.093 1.381 1.00 96.00 82 ILE A N 1
ATOM 658 C CA . ILE A 1 82 ? -0.339 -5.752 1.666 1.00 96.00 82 ILE A CA 1
ATOM 659 C C . ILE A 1 82 ? 0.538 -6.997 1.549 1.00 96.00 82 ILE A C 1
ATOM 661 O O . ILE A 1 82 ? 1.558 -6.954 0.863 1.00 96.00 82 ILE A O 1
ATOM 665 N N . SER A 1 83 ? 0.139 -8.110 2.169 1.00 96.38 83 SER A N 1
ATOM 666 C CA . SER A 1 83 ? 0.884 -9.367 2.094 1.00 96.38 83 SER A CA 1
ATOM 667 C C . SER A 1 83 ? 1.010 -9.874 0.659 1.00 96.38 83 SER A C 1
ATOM 669 O O . SER A 1 83 ? 2.106 -10.248 0.253 1.00 96.38 83 SER A O 1
ATOM 671 N N . SER A 1 84 ? -0.071 -9.834 -0.124 1.00 96.31 84 SER A N 1
ATOM 672 C CA . SER A 1 84 ? -0.060 -10.295 -1.518 1.00 96.31 84 SER A CA 1
ATOM 673 C C . SER A 1 84 ? 0.876 -9.450 -2.376 1.00 96.31 84 SER A C 1
ATOM 675 O O . SER A 1 84 ? 1.741 -9.990 -3.060 1.00 96.31 84 SER A O 1
ATOM 677 N N . ILE A 1 85 ? 0.761 -8.121 -2.300 1.00 95.00 85 ILE A N 1
ATOM 678 C CA . ILE A 1 85 ? 1.611 -7.224 -3.091 1.00 95.00 85 ILE A CA 1
ATOM 679 C C . ILE A 1 85 ? 3.071 -7.391 -2.705 1.00 95.00 85 ILE A C 1
ATOM 681 O O . ILE A 1 85 ? 3.918 -7.439 -3.587 1.00 95.00 85 ILE A O 1
ATOM 685 N N . ARG A 1 86 ? 3.368 -7.536 -1.412 1.00 94.81 86 ARG A N 1
ATOM 686 C CA . ARG A 1 86 ? 4.742 -7.722 -0.942 1.00 94.81 86 ARG A CA 1
ATOM 687 C C . ARG A 1 86 ? 5.340 -9.062 -1.327 1.00 94.81 86 ARG A C 1
ATOM 689 O O . ARG A 1 86 ? 6.537 -9.116 -1.582 1.00 94.81 86 ARG A O 1
ATOM 696 N N . TYR A 1 87 ? 4.531 -10.115 -1.367 1.00 96.00 87 TYR A N 1
ATOM 697 C CA . TYR A 1 87 ? 4.983 -11.433 -1.792 1.00 96.00 87 TYR A CA 1
ATOM 698 C C . TYR A 1 87 ? 5.292 -11.460 -3.296 1.00 96.00 87 TYR A C 1
ATOM 700 O O . TYR A 1 87 ? 6.379 -11.870 -3.686 1.00 96.00 87 TYR A O 1
ATOM 708 N N . TYR A 1 88 ? 4.381 -10.946 -4.128 1.00 96.00 88 TYR A N 1
ATOM 709 C CA . TYR A 1 88 ? 4.508 -10.994 -5.590 1.00 96.00 88 TYR A CA 1
ATOM 710 C C . TYR A 1 88 ? 5.239 -9.793 -6.203 1.00 96.00 88 TYR A C 1
ATOM 712 O O . TYR A 1 88 ? 5.318 -9.688 -7.421 1.00 96.00 88 TYR A O 1
ATOM 720 N N . GLU A 1 89 ? 5.769 -8.867 -5.401 1.00 92.88 89 GLU A N 1
ATOM 721 C CA . GLU A 1 89 ? 6.290 -7.582 -5.884 1.00 92.88 89 GLU A CA 1
ATOM 722 C C . GLU A 1 89 ? 7.346 -7.735 -6.983 1.00 92.88 89 GLU A C 1
ATOM 724 O O . GLU A 1 89 ? 7.258 -7.081 -8.020 1.00 92.88 89 GLU A O 1
ATOM 729 N N . ALA A 1 90 ? 8.339 -8.600 -6.762 1.00 92.06 90 ALA A N 1
ATOM 730 C CA . ALA A 1 90 ? 9.448 -8.790 -7.691 1.00 92.06 90 ALA A CA 1
ATOM 731 C C . ALA A 1 90 ? 8.966 -9.359 -9.033 1.00 92.06 90 ALA A C 1
ATOM 733 O O . ALA A 1 90 ? 9.296 -8.827 -10.093 1.00 92.06 90 ALA A O 1
ATOM 734 N N . GLU A 1 91 ? 8.132 -10.397 -8.980 1.00 94.69 91 GLU A N 1
ATOM 735 C CA . GLU A 1 91 ? 7.544 -11.035 -10.160 1.00 94.69 91 GLU A CA 1
ATOM 736 C C . GLU A 1 91 ? 6.613 -10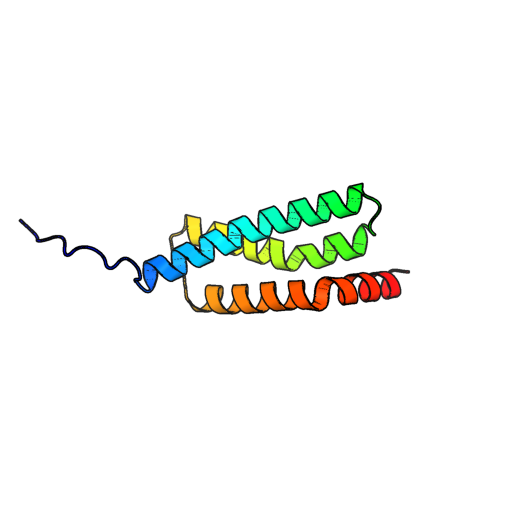.075 -10.905 1.00 94.69 91 GLU A C 1
ATOM 738 O O . GLU A 1 91 ? 6.684 -9.957 -12.128 1.00 94.69 91 GLU A O 1
ATOM 743 N N . ALA A 1 92 ? 5.792 -9.321 -10.173 1.00 93.56 92 ALA A N 1
ATOM 744 C CA . ALA A 1 92 ? 4.848 -8.377 -10.746 1.00 93.56 92 ALA A CA 1
ATOM 745 C C . ALA A 1 92 ? 5.548 -7.197 -11.434 1.00 93.56 92 ALA A C 1
ATOM 747 O O . ALA A 1 92 ? 5.071 -6.744 -12.471 1.00 93.56 92 ALA A O 1
ATOM 748 N N . VAL A 1 93 ? 6.687 -6.715 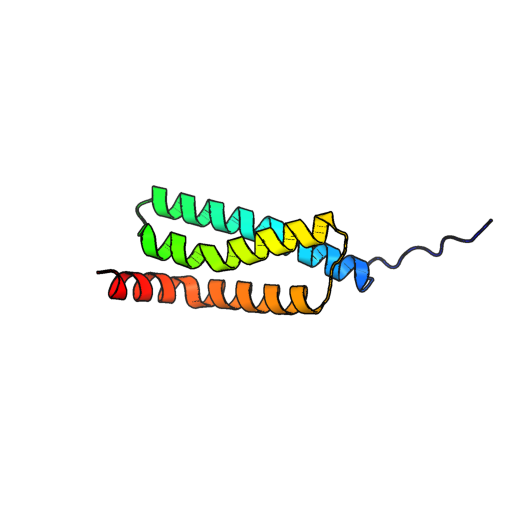-10.914 1.00 94.00 93 VAL A N 1
ATOM 749 C CA . VAL A 1 93 ? 7.492 -5.676 -11.585 1.00 94.00 93 VAL A CA 1
ATOM 750 C C . VAL A 1 93 ? 7.992 -6.170 -12.945 1.00 94.00 93 VAL A C 1
ATOM 752 O O . VAL A 1 93 ? 7.866 -5.449 -13.934 1.00 94.00 93 VAL A O 1
ATOM 755 N N . VAL A 1 94 ? 8.535 -7.390 -13.005 1.00 94.19 94 VAL A N 1
ATOM 756 C CA . VAL A 1 94 ? 9.048 -7.989 -14.249 1.00 94.19 94 VAL A CA 1
ATOM 757 C C . VAL A 1 94 ? 7.914 -8.236 -15.239 1.00 94.19 94 VAL A C 1
ATOM 759 O O . VAL A 1 94 ? 8.014 -7.848 -16.403 1.00 94.19 94 VAL A O 1
ATOM 762 N N . TRP A 1 95 ? 6.813 -8.821 -14.767 1.00 94.25 95 TRP A N 1
ATOM 763 C CA . TRP A 1 95 ? 5.636 -9.100 -15.583 1.00 94.25 95 TRP A CA 1
ATOM 764 C C . TRP A 1 95 ? 5.010 -7.820 -16.150 1.00 94.25 95 TRP A C 1
ATOM 766 O O . TRP A 1 95 ? 4.801 -7.726 -17.358 1.00 94.25 95 TRP A O 1
ATOM 776 N N . LEU A 1 96 ? 4.797 -6.793 -15.319 1.00 93.06 96 LEU A N 1
ATOM 777 C CA . LEU A 1 96 ? 4.291 -5.497 -15.780 1.00 93.06 96 LEU A CA 1
ATOM 778 C C . LEU A 1 96 ? 5.227 -4.871 -16.809 1.00 93.06 96 LEU A C 1
ATOM 780 O O . LEU A 1 96 ? 4.758 -4.377 -17.828 1.00 93.06 96 LEU A O 1
ATOM 784 N N . ASN A 1 97 ? 6.540 -4.910 -16.573 1.00 93.06 97 ASN A N 1
ATOM 785 C CA . ASN A 1 97 ? 7.497 -4.374 -17.533 1.00 93.06 97 ASN A CA 1
ATOM 786 C C . ASN A 1 97 ? 7.418 -5.099 -18.885 1.00 93.06 97 ASN A C 1
ATOM 788 O O . ASN A 1 97 ? 7.475 -4.440 -19.912 1.00 93.06 97 ASN A O 1
ATOM 792 N N . SER A 1 98 ? 7.231 -6.423 -18.891 1.00 93.25 98 SER A N 1
ATOM 793 C CA . SER A 1 98 ? 7.109 -7.200 -20.135 1.00 93.25 98 SER A CA 1
ATOM 794 C C . SER A 1 98 ? 5.853 -6.887 -20.957 1.00 93.25 98 SER A C 1
ATOM 796 O O . SER A 1 98 ? 5.868 -7.073 -22.164 1.00 93.25 98 SER A O 1
ATOM 798 N N . ILE A 1 99 ? 4.777 -6.416 -20.316 1.00 92.56 99 ILE A N 1
ATOM 799 C CA . ILE A 1 99 ? 3.520 -6.031 -20.987 1.00 92.56 99 ILE A CA 1
ATOM 800 C C . ILE A 1 99 ? 3.565 -4.583 -21.484 1.00 92.56 99 ILE A C 1
ATOM 802 O O . ILE A 1 99 ? 2.867 -4.225 -22.427 1.00 92.56 99 ILE A O 1
ATOM 806 N N . LEU A 1 100 ? 4.335 -3.734 -20.802 1.00 86.62 100 LEU A N 1
ATOM 807 C CA . LEU A 1 100 ? 4.441 -2.302 -21.089 1.00 86.62 100 LEU A CA 1
ATOM 808 C C . LEU A 1 100 ? 5.529 -1.972 -22.129 1.00 86.62 100 LEU A C 1
ATOM 810 O O . LEU A 1 100 ? 5.671 -0.801 -22.483 1.00 86.62 100 LEU A O 1
ATOM 814 N N . GLN A 1 101 ? 6.294 -2.976 -22.569 1.00 71.25 101 GLN A N 1
ATOM 815 C CA . GLN A 1 101 ? 7.266 -2.920 -23.668 1.00 71.25 101 GLN A CA 1
ATOM 816 C C . GLN A 1 101 ? 6.626 -3.369 -24.980 1.00 71.25 101 GLN A C 1
ATOM 818 O O . GLN A 1 101 ? 6.978 -2.760 -26.014 1.00 71.25 101 GLN A O 1
#

Sequence (101 aa):
MTEQKPSKPFSSERTKLTITKITAIYAGFYFILKLSAIFNGAWVLPNLILTIPLLVLGLIAWYLLKSEQTNWFFVIISILVISSIRYYEAEAVVWLNSILQ

Foldseek 3Di:
DDPPDPDPPDDPLVVLLVLLVVLLVVLVVLVVVLVVVVVVPQDNPLSVVLSVVSVVLNVVSVVCNVVSPGDVVSSVVSVVSVVVSVVCVVVSSVVVVVVVD

Secondary structure (DSSP, 8-state):
----PPPPTT-HHHHHHHHHHHHHHHHHHHHHHHHHHHHTT--HHHHHHHHHHHHHHHHHHHHHHHHT---HHHHHHHHHHHHHHHHHHHHHHHHHHHHH-

Radius of gyration: 17.46 Å; chains: 1; bounding box: 36×22×65 Å